Protein AF-A0A0S1SIJ6-F1 (afdb_monomer)

Foldseek 3Di:
DPDQDDDDPVLLVVLLLVLLVLLVVLLVVVVVVVCVVVPDDDPDDDDPPPSPDPPDDPVSVVVCCVRPVPSSLVSNLVSLVVVDVDPVSSCSSCVSVVRHDPPPD

Structure (mmCIF, N/CA/C/O backbone):
data_AF-A0A0S1SIJ6-F1
#
_entry.id   AF-A0A0S1SIJ6-F1
#
loop_
_atom_site.group_PDB
_atom_site.id
_atom_site.type_symbol
_atom_site.label_atom_id
_atom_site.label_alt_id
_atom_site.label_comp_id
_atom_site.label_asym_id
_atom_site.label_entity_id
_atom_site.label_seq_id
_atom_site.pdbx_PDB_ins_code
_atom_site.Cartn_x
_atom_site.Cartn_y
_atom_site.Cartn_z
_atom_site.occupancy
_atom_site.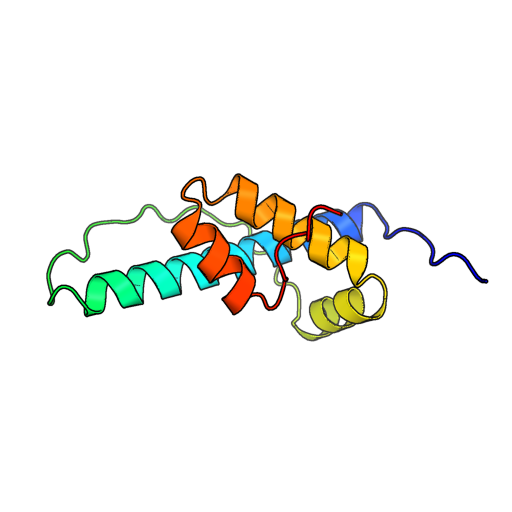B_iso_or_equiv
_atom_site.auth_seq_id
_atom_site.auth_comp_id
_atom_site.auth_asym_id
_atom_site.auth_atom_id
_atom_site.pdbx_PDB_model_num
ATOM 1 N N . MET A 1 1 ? 17.666 -15.087 -19.920 1.00 43.62 1 MET A N 1
ATOM 2 C CA . MET A 1 1 ? 16.636 -14.321 -19.187 1.00 43.62 1 MET A CA 1
ATOM 3 C C . MET A 1 1 ? 17.203 -12.920 -19.014 1.00 43.62 1 MET A C 1
ATOM 5 O O . MET A 1 1 ? 18.251 -12.841 -18.388 1.00 43.62 1 MET A O 1
ATOM 9 N N . PRO A 1 2 ? 16.662 -11.857 -19.634 1.00 47.97 2 PRO A N 1
ATOM 10 C CA . PRO A 1 2 ? 17.159 -10.511 -19.363 1.00 47.97 2 PRO A CA 1
ATOM 11 C C . PRO A 1 2 ? 16.825 -10.162 -17.907 1.00 47.97 2 PRO A C 1
ATOM 13 O O . PRO A 1 2 ? 15.658 -10.182 -17.518 1.00 47.97 2 PRO A O 1
ATOM 16 N N . GLU A 1 3 ? 17.849 -9.922 -17.091 1.00 55.91 3 GLU A N 1
ATOM 17 C CA . GLU A 1 3 ? 17.680 -9.409 -15.732 1.00 55.91 3 GLU A CA 1
ATOM 18 C C . GLU A 1 3 ? 17.031 -8.026 -15.829 1.00 55.91 3 GLU A C 1
ATOM 20 O O . GLU A 1 3 ? 17.563 -7.121 -16.474 1.00 55.91 3 GLU A O 1
ATOM 25 N N . ALA A 1 4 ? 15.842 -7.869 -15.243 1.00 61.50 4 ALA A N 1
ATOM 26 C CA . ALA A 1 4 ? 15.213 -6.563 -15.130 1.00 61.50 4 ALA A CA 1
ATOM 27 C C . ALA A 1 4 ? 16.160 -5.655 -14.335 1.00 61.50 4 ALA A C 1
ATOM 29 O O . ALA A 1 4 ? 16.476 -5.949 -13.181 1.00 61.50 4 ALA A O 1
ATOM 30 N N . LEU A 1 5 ? 16.639 -4.583 -14.972 1.00 68.75 5 LEU A N 1
ATOM 31 C CA . LEU A 1 5 ? 17.509 -3.595 -14.338 1.00 68.75 5 LEU A CA 1
ATOM 32 C C . LEU A 1 5 ? 16.869 -3.122 -13.023 1.00 68.75 5 LEU A C 1
ATOM 34 O O . LEU A 1 5 ? 15.665 -2.876 -12.998 1.00 68.75 5 LEU A O 1
ATOM 38 N N . PRO A 1 6 ? 17.621 -3.008 -11.917 1.00 73.31 6 PRO A N 1
ATOM 39 C CA . PRO A 1 6 ? 17.059 -2.496 -10.676 1.00 73.31 6 PRO A CA 1
ATOM 40 C C . PRO A 1 6 ? 16.586 -1.044 -10.870 1.00 73.31 6 PRO A C 1
ATOM 42 O O . PRO A 1 6 ? 17.205 -0.296 -11.631 1.00 73.31 6 PRO A O 1
ATOM 45 N N . PRO A 1 7 ? 15.510 -0.616 -10.187 1.00 79.56 7 PRO A N 1
ATOM 46 C CA . PRO A 1 7 ? 15.045 0.760 -10.291 1.00 79.56 7 PRO A CA 1
ATOM 47 C C . PRO A 1 7 ? 16.096 1.741 -9.768 1.00 79.56 7 PRO A C 1
ATOM 49 O O . PRO A 1 7 ? 16.785 1.460 -8.784 1.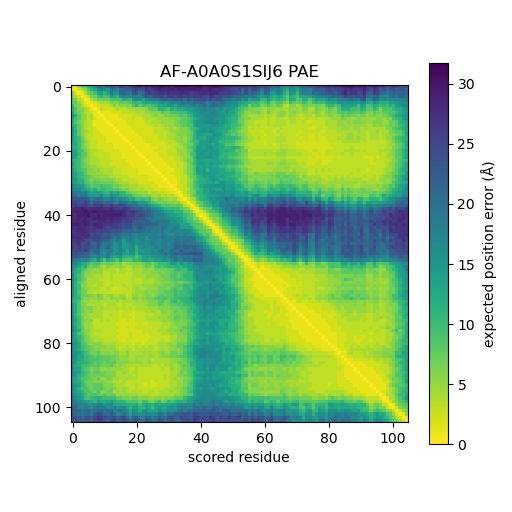00 79.56 7 PRO A O 1
ATOM 52 N N . SER A 1 8 ? 16.160 2.919 -10.388 1.00 85.12 8 SER A N 1
ATOM 53 C CA . SER A 1 8 ? 17.022 4.021 -9.954 1.00 85.12 8 SER A CA 1
ATOM 54 C C . SER A 1 8 ? 16.706 4.439 -8.512 1.00 85.12 8 SER A C 1
ATOM 56 O O . SER A 1 8 ? 15.562 4.327 -8.065 1.00 85.12 8 SER A O 1
ATOM 58 N N . ASP A 1 9 ? 17.670 5.009 -7.784 1.00 82.56 9 ASP A N 1
ATOM 59 C CA . ASP A 1 9 ? 17.429 5.492 -6.412 1.00 82.56 9 ASP A CA 1
ATOM 60 C C . ASP A 1 9 ? 16.315 6.550 -6.333 1.00 82.56 9 ASP A C 1
ATOM 62 O O . ASP A 1 9 ? 15.536 6.561 -5.376 1.00 82.56 9 ASP A O 1
ATOM 66 N N . SER A 1 10 ? 16.186 7.395 -7.361 1.00 82.88 10 SER A N 1
ATOM 67 C CA . SER A 1 10 ? 15.085 8.358 -7.488 1.00 82.88 10 SER A CA 1
ATOM 68 C C . SER A 1 10 ? 13.726 7.664 -7.617 1.00 82.88 10 SER A C 1
ATOM 70 O O . SER A 1 10 ? 12.801 8.001 -6.877 1.00 82.88 10 SER A O 1
ATOM 72 N N . ASP A 1 11 ? 13.616 6.651 -8.483 1.00 83.38 11 ASP A N 1
ATOM 73 C CA . ASP A 1 11 ? 12.394 5.852 -8.645 1.00 83.38 11 ASP A CA 1
ATOM 74 C C . ASP A 1 11 ? 12.063 5.092 -7.366 1.00 83.38 11 ASP A C 1
ATOM 76 O O . ASP A 1 11 ? 10.915 5.045 -6.941 1.00 83.38 11 ASP A O 1
ATOM 80 N N . ARG A 1 12 ? 13.071 4.530 -6.699 1.00 83.12 12 ARG A N 1
ATOM 81 C CA . ARG A 1 12 ? 12.907 3.817 -5.433 1.00 83.12 12 ARG A CA 1
ATOM 82 C C . ARG A 1 12 ? 12.412 4.743 -4.321 1.00 83.12 12 ARG A C 1
ATOM 84 O O . ARG A 1 12 ? 11.510 4.358 -3.575 1.00 83.12 12 ARG A O 1
ATOM 91 N N . ARG A 1 13 ? 12.951 5.964 -4.215 1.00 84.38 13 ARG A N 1
ATOM 92 C CA . ARG A 1 13 ? 12.441 6.994 -3.293 1.00 84.38 13 ARG A CA 1
ATOM 93 C C . ARG A 1 13 ? 11.002 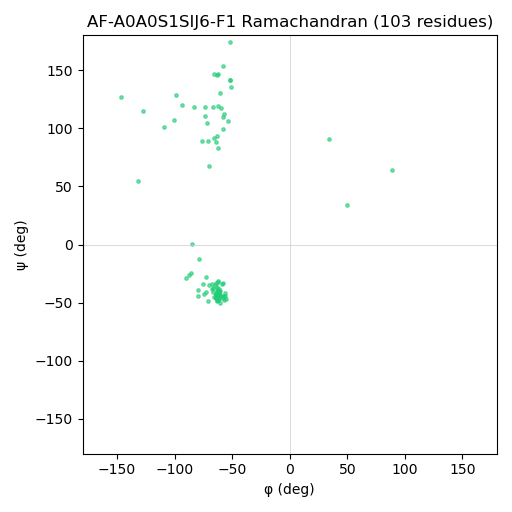7.373 -3.622 1.00 84.38 13 ARG A C 1
ATOM 95 O O . ARG A 1 13 ? 10.176 7.428 -2.715 1.00 84.38 13 ARG A O 1
ATOM 102 N N . ALA A 1 14 ? 10.686 7.579 -4.897 1.00 85.50 14 ALA A N 1
ATOM 103 C CA . ALA A 1 14 ? 9.338 7.919 -5.330 1.00 85.50 14 ALA A CA 1
ATOM 104 C C . ALA A 1 14 ? 8.347 6.772 -5.043 1.00 85.50 14 ALA A C 1
ATOM 106 O O . ALA A 1 14 ? 7.299 6.993 -4.438 1.00 85.50 14 ALA A O 1
ATOM 107 N N . MET A 1 15 ? 8.720 5.524 -5.337 1.00 85.44 15 MET A N 1
ATOM 108 C CA . MET A 1 15 ? 7.961 4.326 -4.967 1.00 85.44 15 MET A CA 1
ATOM 109 C C . MET A 1 15 ? 7.712 4.245 -3.459 1.00 85.44 15 MET A C 1
ATOM 111 O O . MET A 1 15 ? 6.605 3.905 -3.047 1.00 85.44 15 MET A O 1
ATOM 115 N N . MET A 1 16 ? 8.709 4.578 -2.634 1.00 85.62 16 MET A N 1
ATOM 116 C CA . MET A 1 16 ? 8.570 4.603 -1.177 1.00 85.62 16 MET A CA 1
ATOM 117 C C . MET A 1 16 ? 7.586 5.683 -0.717 1.00 85.62 16 MET A C 1
ATOM 119 O O . MET A 1 16 ? 6.695 5.386 0.078 1.00 85.62 16 MET A O 1
ATOM 123 N N . SER A 1 17 ? 7.675 6.901 -1.255 1.00 85.44 17 SER A N 1
ATOM 124 C CA . SER A 1 17 ? 6.712 7.974 -0.974 1.00 85.44 17 SER A CA 1
ATOM 125 C C . SER A 1 17 ? 5.288 7.594 -1.399 1.00 85.44 17 SER A C 1
ATOM 127 O O . SER A 1 17 ? 4.340 7.771 -0.629 1.00 85.44 17 SER A O 1
ATOM 129 N N . ALA A 1 18 ? 5.128 6.999 -2.586 1.00 85.56 18 ALA A N 1
ATOM 130 C CA . ALA A 1 18 ? 3.841 6.504 -3.070 1.00 85.56 18 ALA A CA 1
ATOM 131 C C . ALA A 1 18 ? 3.282 5.393 -2.166 1.00 85.56 18 ALA A C 1
ATOM 133 O O . ALA A 1 18 ? 2.102 5.416 -1.811 1.00 85.56 18 ALA A O 1
ATOM 134 N N . ALA A 1 19 ? 4.129 4.449 -1.747 1.00 85.81 19 ALA A N 1
ATOM 135 C CA . ALA A 1 19 ? 3.758 3.377 -0.832 1.00 85.81 19 ALA A CA 1
ATOM 136 C C . ALA A 1 19 ? 3.313 3.916 0.534 1.00 85.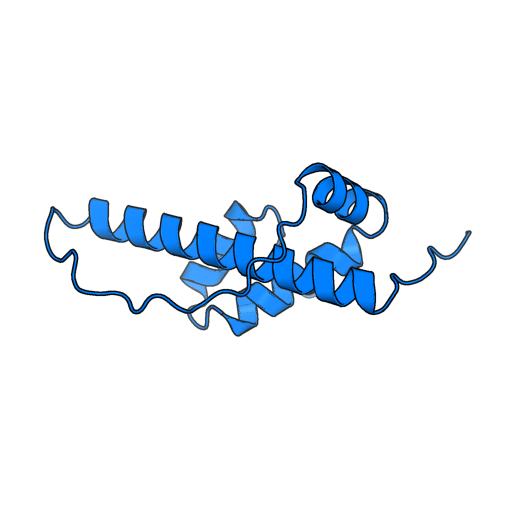81 19 ALA A C 1
ATOM 138 O O . ALA A 1 19 ? 2.289 3.477 1.053 1.00 85.81 19 ALA A O 1
ATOM 139 N N . ILE A 1 20 ? 4.021 4.906 1.094 1.00 86.44 20 ILE A N 1
ATOM 140 C CA . ILE A 1 20 ? 3.639 5.563 2.356 1.00 86.44 20 ILE A CA 1
ATOM 141 C C . ILE A 1 20 ? 2.245 6.171 2.233 1.00 86.44 20 ILE A C 1
ATOM 143 O O . ILE A 1 20 ? 1.411 5.962 3.112 1.00 86.44 20 ILE A O 1
ATOM 147 N N . ARG A 1 21 ? 1.964 6.877 1.131 1.00 82.94 21 ARG A N 1
ATOM 148 C CA . ARG A 1 21 ? 0.654 7.494 0.895 1.00 82.94 21 ARG A CA 1
ATOM 149 C C . ARG A 1 21 ? -0.455 6.447 0.807 1.00 82.94 21 ARG A C 1
ATOM 151 O O . ARG A 1 21 ? -1.476 6.609 1.469 1.00 82.94 21 ARG A O 1
ATOM 158 N N . GLN A 1 22 ? -0.247 5.366 0.050 1.00 82.75 22 GLN A N 1
ATOM 159 C CA . GLN A 1 22 ? -1.234 4.287 -0.066 1.00 82.75 22 GLN A CA 1
ATOM 160 C C . GLN A 1 22 ? -1.486 3.593 1.277 1.00 82.75 22 GLN A C 1
ATOM 162 O O . GLN A 1 22 ? -2.638 3.383 1.649 1.00 82.75 22 GLN A O 1
ATOM 167 N N . VAL A 1 23 ? -0.430 3.291 2.038 1.00 84.69 23 VAL A N 1
ATOM 168 C CA . VAL A 1 23 ? -0.554 2.677 3.366 1.00 84.69 23 VAL A CA 1
ATOM 169 C C . VAL A 1 23 ? -1.281 3.609 4.334 1.00 84.69 23 VAL A C 1
ATOM 171 O O . VAL A 1 23 ? -2.200 3.161 5.010 1.00 84.69 23 VAL A O 1
ATOM 174 N N . LYS A 1 24 ? -0.924 4.900 4.388 1.00 83.44 24 LYS A N 1
ATOM 175 C CA . LYS A 1 24 ? -1.603 5.877 5.254 1.00 83.44 24 LYS A CA 1
ATOM 176 C C . LYS A 1 24 ? -3.072 6.060 4.866 1.00 83.44 24 LYS A C 1
ATOM 178 O O . LYS A 1 24 ? -3.916 6.132 5.753 1.00 83.44 24 LYS A O 1
ATOM 183 N N . ALA A 1 25 ? -3.390 6.102 3.570 1.00 82.19 25 ALA A N 1
ATOM 184 C CA . ALA A 1 25 ? -4.770 6.175 3.091 1.00 82.19 25 ALA A CA 1
ATOM 185 C C . ALA A 1 25 ? -5.573 4.932 3.506 1.00 82.19 25 ALA A C 1
ATOM 187 O O . ALA A 1 25 ? -6.642 5.066 4.096 1.00 82.19 25 ALA A O 1
ATOM 188 N N . ALA A 1 26 ? -5.019 3.733 3.305 1.00 81.94 26 ALA A N 1
ATOM 189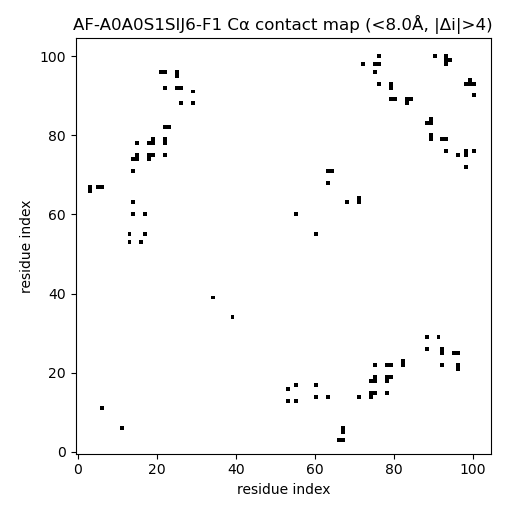 C CA . ALA A 1 26 ? -5.639 2.486 3.742 1.00 81.94 26 ALA A CA 1
ATOM 190 C C . ALA A 1 26 ? -5.778 2.410 5.276 1.00 81.94 26 ALA A C 1
ATOM 192 O O . ALA A 1 26 ? -6.797 1.955 5.785 1.00 81.94 26 ALA A O 1
ATOM 193 N N . GLN A 1 27 ? -4.797 2.903 6.038 1.00 81.44 27 GLN A N 1
ATOM 194 C CA . GLN A 1 27 ? -4.855 2.949 7.503 1.00 81.44 27 GLN A CA 1
ATOM 195 C C . GLN A 1 27 ? -5.923 3.931 7.991 1.00 81.44 27 GLN A C 1
ATOM 197 O O . GLN A 1 27 ? -6.614 3.656 8.971 1.00 81.44 27 GLN A O 1
ATOM 202 N N . ARG A 1 28 ? -6.073 5.071 7.307 1.00 82.19 28 ARG A N 1
ATOM 203 C CA . ARG A 1 28 ? -7.135 6.038 7.580 1.00 82.19 28 ARG A CA 1
ATOM 204 C C . ARG A 1 28 ? -8.502 5.416 7.324 1.00 82.19 28 ARG A C 1
ATOM 206 O O . ARG A 1 28 ? -9.312 5.446 8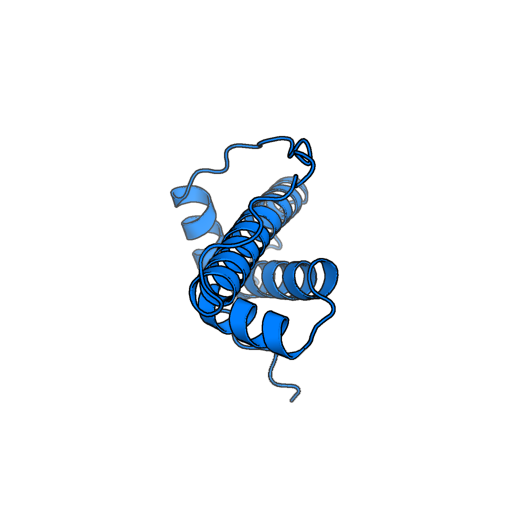.240 1.00 82.19 28 ARG A O 1
ATOM 213 N N . GLN A 1 29 ? -8.690 4.766 6.177 1.00 80.50 29 GLN A N 1
ATOM 214 C CA . GLN A 1 29 ? -9.925 4.055 5.848 1.00 80.50 29 GLN A CA 1
ATOM 215 C C . GLN A 1 29 ? -10.257 2.989 6.904 1.00 80.50 29 GLN A C 1
ATOM 217 O O . GLN A 1 29 ? -11.351 2.992 7.453 1.00 80.50 29 GLN A O 1
ATOM 222 N N . LEU A 1 30 ? -9.285 2.158 7.302 1.00 80.75 30 LEU A N 1
ATOM 223 C CA . LEU A 1 30 ? -9.484 1.156 8.359 1.00 80.75 30 LEU A CA 1
ATOM 224 C C . LEU A 1 30 ? -9.820 1.764 9.723 1.00 80.75 30 LEU A C 1
ATOM 226 O O . LEU A 1 30 ? -10.503 1.128 10.529 1.00 80.75 30 LEU A O 1
ATOM 230 N N . LYS A 1 31 ? -9.288 2.951 10.028 1.00 78.56 31 LYS A N 1
ATOM 231 C CA . LYS A 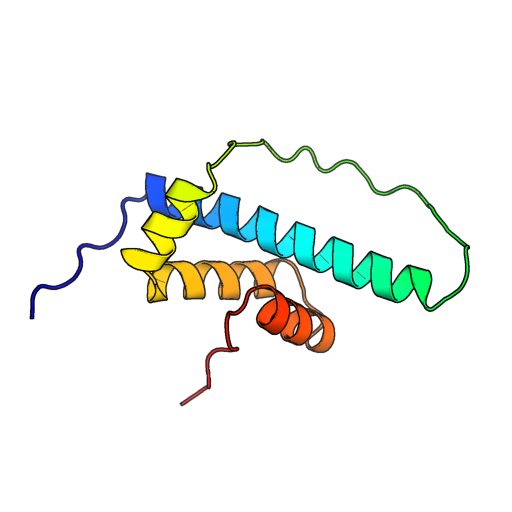1 31 ? -9.610 3.658 11.266 1.00 78.56 31 LYS A CA 1
ATOM 232 C C . LYS A 1 31 ? -11.004 4.274 11.190 1.00 78.56 31 L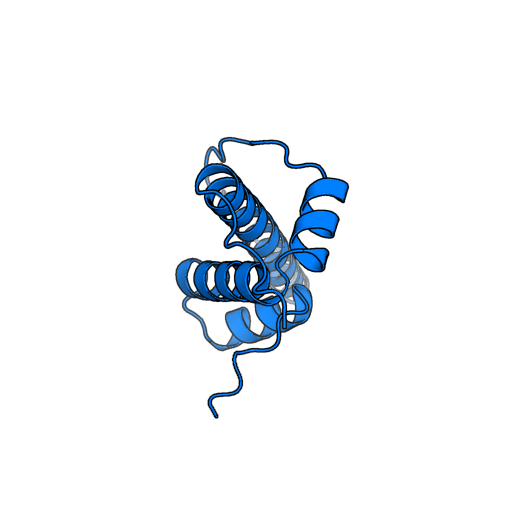YS A C 1
ATOM 234 O O . LYS A 1 31 ? -11.741 4.160 12.156 1.00 78.56 31 LYS A O 1
ATOM 239 N N . GLU A 1 32 ? -11.364 4.873 10.061 1.00 76.38 32 GLU A N 1
ATOM 240 C CA . GLU A 1 32 ? -12.695 5.429 9.802 1.00 76.38 32 GLU A CA 1
ATOM 241 C C . GLU A 1 32 ? -13.767 4.330 9.847 1.00 76.38 32 GLU A C 1
ATOM 243 O O . GLU A 1 32 ? -14.775 4.514 10.516 1.00 76.38 32 GLU A O 1
ATOM 248 N N . GLU A 1 33 ? -13.519 3.149 9.272 1.00 72.25 33 GLU A N 1
ATOM 249 C CA . GLU A 1 33 ? -14.418 1.987 9.372 1.00 72.25 33 GLU A CA 1
ATOM 250 C C . GLU A 1 33 ? -14.581 1.500 10.824 1.00 72.25 33 GLU A C 1
ATOM 252 O O . GLU A 1 33 ? -15.692 1.219 11.271 1.00 72.25 33 GLU A O 1
ATOM 257 N N . GLN A 1 34 ? -13.491 1.432 11.599 1.00 68.88 34 GLN A N 1
ATOM 258 C CA . GLN A 1 34 ? -13.563 1.081 13.027 1.00 68.88 34 GLN A CA 1
ATOM 259 C C . GLN A 1 34 ? -14.292 2.150 13.853 1.00 68.88 34 GLN A C 1
ATOM 261 O O . GLN A 1 34 ? -15.044 1.813 14.765 1.00 68.88 34 GLN A O 1
ATOM 266 N N . SER A 1 35 ? -14.092 3.425 13.520 1.00 65.50 35 SER A N 1
ATOM 267 C CA . SER A 1 35 ? -14.745 4.572 14.154 1.00 65.50 35 SER A CA 1
ATOM 268 C C . SER A 1 35 ? -16.176 4.819 13.675 1.00 65.50 35 SER A C 1
ATOM 270 O O . SER A 1 35 ? -16.858 5.614 14.299 1.00 65.50 35 SER A O 1
ATOM 272 N N . GLN A 1 36 ? -16.643 4.188 12.595 1.00 59.22 36 GLN A N 1
ATOM 273 C CA . GLN A 1 36 ? -18.059 4.192 12.201 1.00 59.22 36 GLN A CA 1
ATOM 274 C C . GLN A 1 36 ? -18.829 3.021 12.823 1.00 59.22 36 GLN A C 1
ATOM 276 O O . GLN A 1 36 ? -20.026 3.141 13.072 1.00 59.22 36 GLN A O 1
ATOM 281 N N . ALA A 1 37 ? -18.157 1.897 13.098 1.00 55.78 37 ALA A N 1
ATOM 282 C CA . ALA A 1 37 ? -18.759 0.749 13.779 1.00 55.78 37 ALA A CA 1
ATOM 283 C C . ALA A 1 37 ? -19.008 1.002 15.282 1.00 55.78 37 ALA A C 1
ATOM 285 O O . ALA A 1 37 ? -19.940 0.442 15.858 1.00 55.78 37 ALA A O 1
ATOM 286 N N . ALA A 1 38 ? -18.208 1.863 15.914 1.00 49.03 38 ALA A N 1
ATOM 287 C CA . ALA A 1 38 ? -18.536 2.490 17.191 1.00 49.03 38 ALA A CA 1
ATOM 288 C C . ALA A 1 38 ? -19.184 3.845 16.875 1.00 49.03 38 ALA A C 1
ATOM 290 O O . ALA A 1 38 ? -18.563 4.633 16.187 1.00 49.03 38 ALA A O 1
ATOM 291 N N . GLY A 1 39 ? -20.429 4.102 17.287 1.00 45.34 39 GLY A N 1
ATOM 292 C CA . GLY A 1 39 ? -21.199 5.293 16.883 1.00 45.34 39 GLY A CA 1
ATOM 293 C C . GLY A 1 39 ? -20.502 6.662 17.068 1.00 45.34 39 GLY A C 1
ATOM 294 O O . GLY A 1 39 ? -19.421 6.744 17.646 1.00 45.34 39 GLY A O 1
ATOM 295 N N . PRO A 1 40 ? -21.130 7.760 16.599 1.00 47.53 40 PRO A N 1
ATOM 296 C CA . PRO A 1 40 ? -20.495 9.052 16.333 1.00 47.53 40 PRO A CA 1
ATOM 297 C C . PRO A 1 40 ? -19.952 9.700 17.610 1.00 47.53 40 PRO A C 1
ATOM 299 O O . PRO A 1 40 ? -20.623 10.485 18.274 1.00 47.53 40 PRO A O 1
ATOM 302 N N . ALA A 1 41 ? -18.719 9.374 17.967 1.00 49.31 41 ALA A N 1
ATOM 303 C CA . ALA A 1 41 ? -18.010 10.015 19.048 1.00 49.31 41 ALA A CA 1
ATOM 304 C C . ALA A 1 41 ? -16.526 10.058 18.699 1.00 49.31 41 ALA A C 1
ATOM 306 O O . ALA A 1 41 ? -15.890 9.033 18.471 1.00 49.31 41 ALA A O 1
ATOM 307 N N . GLN A 1 42 ? -15.980 11.269 18.769 1.00 47.34 42 GLN A N 1
ATOM 308 C CA . GLN A 1 42 ? -14.552 11.584 18.766 1.00 47.34 42 GLN A CA 1
ATOM 309 C C . GLN A 1 42 ? -13.905 11.795 17.395 1.00 47.34 42 GLN A C 1
ATOM 311 O O . GLN A 1 42 ? -12.910 11.175 17.021 1.00 47.34 42 GLN A O 1
ATOM 316 N N . GLU A 1 43 ? -14.376 12.845 16.730 1.00 43.94 43 GLU A N 1
ATOM 317 C CA . GLU A 1 43 ? -13.545 13.672 15.857 1.00 43.94 43 GLU A CA 1
ATOM 318 C C . GLU A 1 43 ? -12.557 14.483 16.726 1.00 43.94 43 GLU A C 1
ATOM 320 O O . GLU A 1 43 ? -12.683 15.687 16.916 1.00 43.94 43 GLU A O 1
ATOM 325 N N . SER A 1 44 ? -11.605 13.798 17.370 1.00 44.34 44 SER A N 1
ATOM 326 C CA . SER A 1 44 ? -10.553 14.443 18.157 1.00 44.34 44 SER A CA 1
ATOM 327 C C . SER A 1 44 ? -9.268 14.481 17.337 1.00 44.34 44 SER A C 1
ATOM 329 O O . SER A 1 44 ? -8.640 13.449 17.084 1.00 44.34 44 SER A O 1
ATOM 331 N N . LEU A 1 45 ? -8.943 15.694 16.880 1.00 52.12 45 LEU A N 1
ATOM 332 C CA . LEU A 1 45 ? -7.597 16.238 16.679 1.00 52.12 45 LEU A CA 1
ATOM 333 C C . LEU A 1 45 ? -6.546 15.208 16.245 1.00 52.12 45 LEU A C 1
ATOM 335 O O . LEU A 1 45 ? -5.835 14.633 17.071 1.00 52.12 45 LEU A O 1
ATOM 339 N N . ARG A 1 46 ? -6.375 15.025 14.932 1.00 53.47 46 ARG A N 1
ATOM 340 C CA . ARG A 1 46 ? -5.134 14.440 14.416 1.00 53.47 46 ARG A CA 1
ATOM 341 C C . ARG A 1 46 ? -4.202 15.539 13.912 1.00 53.47 46 ARG A C 1
ATOM 343 O O . ARG A 1 46 ? -4.646 16.373 13.123 1.00 53.47 46 ARG A O 1
ATOM 350 N N . PRO A 1 47 ? -2.929 15.548 14.351 1.00 44.44 47 PRO A N 1
ATOM 351 C CA . PRO A 1 47 ? -1.942 16.483 13.842 1.00 44.44 47 PRO A CA 1
ATOM 352 C C . PRO A 1 47 ? -1.794 16.259 12.338 1.00 44.44 47 PRO A C 1
ATOM 354 O O . PRO A 1 47 ? -1.654 15.124 11.876 1.00 44.44 47 PRO A O 1
ATOM 357 N N . GLN A 1 48 ? -1.862 17.352 11.580 1.00 42.34 48 GLN A N 1
ATOM 358 C CA . GLN A 1 48 ? -1.510 17.359 10.170 1.00 42.34 48 GLN A CA 1
ATOM 359 C C . GLN A 1 48 ? -0.010 17.077 10.085 1.00 42.34 48 GLN A C 1
ATOM 361 O O . GLN A 1 48 ? 0.810 17.982 10.203 1.00 42.34 48 GLN A O 1
ATOM 366 N N . GLU A 1 49 ? 0.364 15.802 9.953 1.00 47.75 49 GLU A N 1
ATOM 367 C CA . GLU A 1 49 ? 1.695 15.459 9.471 1.00 47.75 49 GLU A CA 1
ATOM 368 C C . GLU A 1 49 ? 1.837 16.124 8.103 1.00 47.75 49 GLU A C 1
ATOM 370 O O . GLU A 1 49 ? 1.132 15.769 7.157 1.00 47.75 49 GLU A O 1
ATOM 375 N N . THR A 1 50 ? 2.715 17.120 8.025 1.00 41.78 50 THR A N 1
ATOM 376 C CA . THR A 1 50 ? 3.114 17.802 6.798 1.00 41.78 50 THR A CA 1
ATOM 377 C C . THR A 1 50 ? 3.773 16.777 5.878 1.00 41.78 50 THR A C 1
ATOM 379 O O . THR A 1 50 ? 4.988 16.591 5.877 1.00 41.78 50 THR A O 1
ATOM 382 N N . VAL A 1 51 ? 2.961 16.032 5.132 1.00 49.41 51 VAL A N 1
ATOM 383 C CA . VAL A 1 51 ? 3.443 15.135 4.089 1.00 49.41 51 VAL A CA 1
ATOM 384 C C . VAL A 1 51 ? 3.880 16.038 2.946 1.00 49.41 51 VAL A C 1
ATOM 386 O O . VAL A 1 51 ? 3.053 16.690 2.319 1.00 49.41 51 VAL A O 1
ATOM 389 N N . VAL A 1 52 ? 5.189 16.110 2.706 1.00 46.22 52 VAL A N 1
ATOM 390 C CA . VAL A 1 52 ? 5.754 16.709 1.494 1.00 46.22 52 VAL A CA 1
ATOM 391 C C . VAL A 1 52 ? 5.170 15.938 0.311 1.00 46.22 52 VAL A C 1
ATOM 393 O O . VAL A 1 52 ? 5.565 14.806 0.028 1.00 46.22 52 VAL A O 1
ATOM 396 N N . THR A 1 53 ? 4.149 16.516 -0.316 1.00 47.91 53 THR A N 1
ATOM 397 C CA . THR A 1 53 ? 3.390 15.893 -1.397 1.00 47.91 53 THR A CA 1
ATOM 398 C C . THR A 1 53 ? 4.222 15.949 -2.669 1.00 47.91 53 THR A C 1
ATOM 400 O O . THR A 1 53 ? 4.140 16.896 -3.442 1.00 47.91 53 THR A O 1
ATOM 403 N N . THR A 1 54 ? 5.053 14.936 -2.904 1.00 55.38 54 THR A N 1
ATOM 404 C CA . THR A 1 54 ? 5.430 14.619 -4.281 1.00 55.38 54 THR A CA 1
ATOM 405 C C . THR A 1 54 ? 4.187 13.999 -4.913 1.00 55.38 54 THR A C 1
ATOM 407 O O . THR A 1 54 ? 3.802 12.882 -4.555 1.00 55.38 54 THR A O 1
ATOM 410 N N . ASP A 1 55 ? 3.488 14.760 -5.756 1.00 63.59 55 ASP A N 1
ATOM 411 C CA . ASP A 1 55 ? 2.293 14.284 -6.448 1.00 63.59 55 ASP A CA 1
ATOM 412 C C . ASP A 1 55 ? 2.726 13.270 -7.510 1.00 63.59 55 ASP A C 1
ATOM 414 O O . ASP A 1 55 ? 3.126 13.616 -8.618 1.00 63.59 55 ASP A O 1
ATOM 418 N N . ILE A 1 56 ? 2.792 12.001 -7.106 1.00 75.50 56 ILE A N 1
ATOM 419 C CA . ILE A 1 56 ? 3.159 10.914 -8.005 1.00 75.50 56 ILE A CA 1
ATOM 420 C C . ILE A 1 56 ? 1.893 10.498 -8.757 1.00 75.50 56 ILE A C 1
ATOM 422 O O . ILE A 1 56 ? 0.944 10.032 -8.113 1.00 75.50 56 ILE A O 1
ATOM 426 N N . PRO A 1 57 ? 1.867 10.628 -10.094 1.00 80.12 57 PRO A N 1
ATOM 427 C CA . PRO A 1 57 ? 0.691 10.305 -10.882 1.00 80.12 57 PRO A CA 1
ATOM 428 C C . PRO A 1 57 ? 0.377 8.806 -10.818 1.00 80.12 57 PRO A C 1
ATOM 430 O O . PRO A 1 57 ? 1.267 7.953 -10.749 1.00 80.12 57 PRO A O 1
ATOM 433 N N . ALA A 1 58 ? -0.915 8.472 -10.870 1.00 77.31 58 ALA A N 1
ATOM 434 C CA . ALA A 1 58 ? -1.388 7.088 -10.804 1.00 77.31 58 ALA A CA 1
ATOM 435 C C . ALA A 1 58 ? -0.804 6.211 -11.928 1.00 77.31 58 ALA A C 1
ATOM 437 O O . ALA A 1 58 ? -0.507 5.038 -11.705 1.00 77.31 58 ALA A O 1
ATOM 438 N N . GLU A 1 59 ? -0.575 6.793 -13.107 1.00 83.44 59 GLU A N 1
ATOM 439 C CA . GLU A 1 59 ? 0.060 6.131 -14.251 1.00 83.44 59 GLU A CA 1
ATOM 440 C C . GLU A 1 59 ? 1.492 5.690 -13.940 1.00 83.44 59 GLU A C 1
ATOM 442 O O . GLU A 1 59 ? 1.884 4.575 -14.273 1.00 83.44 59 GLU A O 1
ATOM 447 N N . GLN A 1 60 ? 2.256 6.511 -13.217 1.00 83.50 60 GLN A N 1
ATOM 448 C CA . GLN A 1 60 ? 3.628 6.177 -12.842 1.00 83.50 60 GLN A CA 1
ATOM 449 C C . GLN A 1 60 ? 3.670 5.057 -11.795 1.00 83.50 60 GLN A C 1
ATOM 451 O O . GLN A 1 60 ? 4.517 4.165 -11.858 1.00 83.50 60 GLN A O 1
ATOM 456 N N . ILE A 1 61 ? 2.692 5.022 -10.887 1.00 81.94 61 ILE A N 1
ATOM 457 C CA . ILE A 1 61 ? 2.510 3.896 -9.965 1.00 81.94 61 ILE A CA 1
ATOM 458 C C . ILE A 1 61 ? 2.177 2.610 -10.733 1.00 81.94 61 ILE A C 1
ATOM 460 O O . ILE A 1 61 ? 2.732 1.550 -10.429 1.00 81.94 61 ILE A O 1
ATOM 464 N N . ALA A 1 62 ? 1.286 2.683 -11.725 1.00 83.19 62 ALA A N 1
ATOM 465 C CA . ALA A 1 62 ? 0.951 1.543 -12.576 1.00 83.19 62 ALA A CA 1
ATOM 466 C C . ALA A 1 62 ? 2.174 1.058 -13.372 1.00 83.19 62 ALA A C 1
ATOM 468 O O . ALA A 1 62 ? 2.422 -0.147 -13.446 1.00 83.19 62 ALA A O 1
ATOM 469 N N . GLN A 1 63 ? 2.992 1.986 -13.874 1.00 84.56 63 GLN A N 1
ATOM 470 C CA . GLN A 1 63 ? 4.241 1.677 -14.560 1.00 84.56 63 GLN A CA 1
ATOM 471 C C . GLN A 1 63 ? 5.225 0.944 -13.642 1.00 84.56 63 GLN A C 1
ATOM 473 O O . GLN A 1 63 ? 5.747 -0.097 -14.035 1.00 84.56 63 GLN A O 1
ATOM 478 N N . TRP A 1 64 ? 5.441 1.403 -12.404 1.00 85.19 64 TRP A N 1
ATOM 479 C CA . TRP A 1 64 ? 6.309 0.694 -11.454 1.00 85.19 64 TRP A CA 1
ATOM 480 C C . TRP A 1 64 ? 5.764 -0.679 -11.062 1.00 85.19 64 TRP A C 1
ATOM 482 O O . TRP A 1 64 ? 6.543 -1.614 -10.899 1.00 85.19 64 TRP A O 1
ATOM 492 N N . ARG A 1 65 ? 4.439 -0.838 -10.953 1.00 81.19 65 ARG A N 1
ATOM 493 C CA . ARG A 1 65 ? 3.812 -2.151 -10.729 1.00 81.19 65 ARG A CA 1
ATOM 494 C C . ARG A 1 65 ? 4.044 -3.112 -11.897 1.00 81.19 65 ARG A C 1
ATOM 496 O O . ARG A 1 65 ? 4.157 -4.307 -11.652 1.00 81.19 65 ARG A O 1
ATOM 503 N N . GLY A 1 66 ? 4.121 -2.608 -13.129 1.00 81.62 66 GLY A N 1
ATOM 504 C CA . GLY A 1 66 ? 4.417 -3.411 -14.318 1.00 81.62 66 GLY A CA 1
ATOM 505 C C . GLY A 1 66 ? 5.908 -3.712 -14.496 1.00 81.62 66 GLY A C 1
ATOM 506 O O . GLY A 1 66 ? 6.273 -4.850 -14.772 1.00 81.62 66 GLY A O 1
ATOM 507 N N . GLN A 1 67 ? 6.770 -2.709 -14.313 1.00 83.69 67 GLN A N 1
ATOM 508 C CA . GLN A 1 67 ? 8.218 -2.827 -14.525 1.00 83.69 67 GLN A CA 1
ATOM 509 C C . GLN A 1 67 ? 8.939 -3.495 -13.349 1.00 83.69 67 GLN A C 1
ATOM 511 O O . GLN A 1 67 ? 9.840 -4.303 -13.554 1.00 83.69 67 GLN A O 1
ATOM 516 N N . TYR A 1 68 ? 8.529 -3.186 -12.116 1.00 84.94 68 TYR A N 1
ATOM 517 C CA . TYR A 1 68 ? 9.175 -3.642 -10.882 1.00 84.94 68 TYR A CA 1
ATOM 518 C C . TYR A 1 68 ? 8.161 -4.218 -9.875 1.00 84.94 68 TYR A C 1
ATOM 520 O O . TYR A 1 68 ? 8.123 -3.771 -8.722 1.00 84.94 68 TYR A O 1
ATOM 528 N N . PRO A 1 69 ? 7.340 -5.218 -10.258 1.00 81.81 69 PRO A N 1
ATOM 529 C CA . PRO A 1 69 ? 6.255 -5.729 -9.417 1.00 81.81 69 PRO A CA 1
ATOM 530 C C . PRO A 1 69 ? 6.745 -6.181 -8.037 1.00 81.81 69 PRO A C 1
ATOM 532 O O . PRO A 1 69 ? 6.175 -5.801 -7.015 1.00 81.81 69 PRO A O 1
ATOM 535 N N . GLU A 1 70 ? 7.833 -6.949 -7.985 1.00 83.50 70 GLU A N 1
ATOM 536 C CA . GLU A 1 70 ? 8.350 -7.500 -6.730 1.00 83.50 70 GLU A CA 1
ATOM 537 C C . GLU A 1 70 ? 9.010 -6.437 -5.848 1.00 83.50 70 GLU A C 1
ATOM 539 O O . GLU A 1 70 ? 8.762 -6.393 -4.640 1.00 83.50 70 GLU A O 1
ATOM 544 N N . THR A 1 71 ? 9.781 -5.522 -6.439 1.00 85.19 71 THR A N 1
ATOM 545 C CA . THR A 1 71 ? 10.399 -4.409 -5.706 1.00 85.19 71 THR A CA 1
ATOM 546 C C . THR A 1 71 ? 9.335 -3.487 -5.123 1.00 85.19 71 THR A C 1
ATOM 548 O O . THR A 1 71 ? 9.391 -3.155 -3.939 1.00 85.19 71 THR A O 1
ATOM 551 N N . TYR A 1 72 ? 8.319 -3.132 -5.912 1.00 83.75 72 TYR A N 1
ATOM 552 C CA . TYR A 1 72 ? 7.228 -2.279 -5.456 1.00 83.75 72 TYR A CA 1
ATOM 553 C C . TYR A 1 72 ? 6.413 -2.946 -4.338 1.00 83.75 72 TYR A C 1
ATOM 555 O O . TYR A 1 72 ? 6.149 -2.323 -3.306 1.00 83.75 72 TYR A O 1
ATOM 563 N N . LYS A 1 73 ? 6.094 -4.244 -4.466 1.00 84.50 73 LYS A N 1
ATOM 564 C CA . LYS A 1 73 ? 5.443 -5.018 -3.393 1.00 84.50 73 LYS A CA 1
ATOM 565 C C . LYS A 1 73 ? 6.297 -5.094 -2.126 1.00 84.50 73 LYS A C 1
ATOM 567 O O . LYS A 1 73 ? 5.742 -5.036 -1.029 1.00 84.50 73 LYS A O 1
ATOM 572 N N . ARG A 1 74 ? 7.622 -5.260 -2.238 1.00 85.38 74 ARG A N 1
ATOM 573 C CA . ARG A 1 74 ? 8.534 -5.263 -1.077 1.00 85.38 74 ARG A CA 1
ATOM 574 C C . ARG A 1 74 ? 8.537 -3.913 -0.371 1.00 85.38 74 ARG A C 1
ATOM 576 O O . ARG A 1 74 ? 8.443 -3.882 0.853 1.00 85.38 74 ARG A O 1
ATOM 583 N N . ILE A 1 75 ? 8.578 -2.816 -1.127 1.00 87.38 75 ILE A N 1
ATOM 584 C CA . ILE A 1 75 ? 8.488 -1.459 -0.578 1.00 87.38 75 ILE A CA 1
ATOM 585 C C . ILE A 1 75 ? 7.155 -1.286 0.156 1.00 87.38 75 ILE A C 1
ATOM 587 O O . ILE A 1 75 ? 7.166 -0.935 1.330 1.00 87.38 75 ILE A O 1
ATOM 591 N N . LEU A 1 76 ? 6.021 -1.639 -0.462 1.00 85.19 76 LEU A N 1
ATOM 592 C CA . LEU A 1 76 ? 4.708 -1.592 0.196 1.00 85.19 76 LEU A CA 1
ATOM 593 C C . LEU A 1 76 ? 4.667 -2.411 1.494 1.00 85.19 76 LEU A C 1
ATOM 595 O O . LEU A 1 76 ? 4.174 -1.924 2.511 1.00 85.19 76 LEU A O 1
ATOM 599 N N . ARG A 1 77 ? 5.217 -3.632 1.487 1.00 85.00 77 ARG A N 1
ATOM 600 C CA . ARG A 1 77 ? 5.284 -4.498 2.674 1.00 85.00 77 ARG A CA 1
ATOM 601 C C . ARG A 1 77 ? 6.128 -3.888 3.790 1.00 85.00 77 ARG A C 1
ATOM 603 O O . ARG A 1 77 ? 5.680 -3.866 4.940 1.00 85.00 77 ARG A O 1
ATOM 610 N N . ALA A 1 78 ? 7.316 -3.390 3.455 1.00 86.44 78 ALA A N 1
ATOM 611 C CA . ALA A 1 78 ? 8.226 -2.746 4.396 1.00 86.44 78 ALA A CA 1
ATOM 612 C C . ALA A 1 78 ? 7.604 -1.473 4.983 1.00 86.44 78 ALA A C 1
ATOM 614 O O . ALA A 1 78 ? 7.624 -1.280 6.196 1.00 86.44 78 ALA A O 1
ATOM 615 N N . THR A 1 79 ? 6.977 -0.651 4.143 1.00 87.50 79 THR A N 1
ATOM 616 C CA . THR A 1 79 ? 6.283 0.566 4.561 1.00 87.50 79 THR A CA 1
ATOM 617 C C . THR A 1 79 ? 5.095 0.260 5.469 1.00 87.50 79 THR A C 1
ATOM 619 O O . THR A 1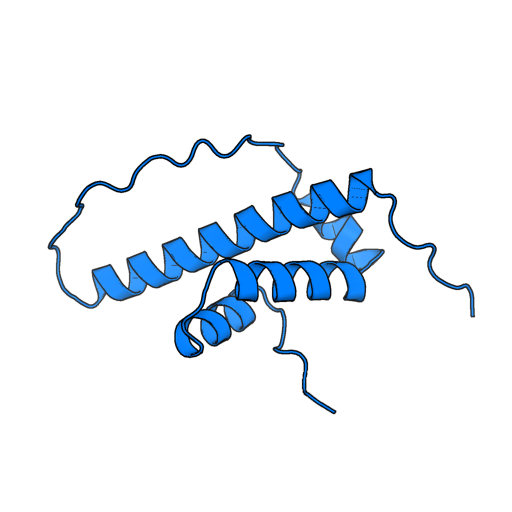 79 ? 4.978 0.865 6.530 1.00 87.50 79 THR A O 1
ATOM 622 N N . ALA A 1 80 ? 4.249 -0.712 5.119 1.00 85.31 80 ALA A N 1
ATOM 623 C CA . ALA A 1 80 ? 3.143 -1.142 5.973 1.00 85.31 80 ALA A CA 1
ATOM 624 C C . ALA A 1 80 ? 3.629 -1.680 7.324 1.00 85.31 80 ALA A C 1
ATOM 626 O O . ALA A 1 80 ? 3.042 -1.362 8.352 1.00 85.31 80 ALA A O 1
ATOM 627 N N . ARG A 1 81 ? 4.728 -2.444 7.343 1.00 85.44 81 ARG A N 1
ATOM 628 C CA . ARG A 1 81 ? 5.346 -2.933 8.584 1.00 85.44 81 ARG A CA 1
ATOM 629 C C . ARG A 1 81 ? 5.956 -1.807 9.425 1.00 85.44 81 ARG A C 1
ATOM 631 O O . ARG A 1 81 ? 5.944 -1.912 10.644 1.00 85.44 81 ARG A O 1
ATOM 638 N N . GLY A 1 82 ? 6.504 -0.771 8.791 1.00 83.62 82 GLY A N 1
ATOM 639 C CA . GLY A 1 82 ? 7.081 0.385 9.480 1.00 83.62 82 GLY A CA 1
ATOM 640 C C . GLY A 1 82 ? 6.032 1.346 10.043 1.00 83.62 82 GLY A C 1
ATOM 641 O O . GLY A 1 82 ? 6.248 1.925 11.101 1.00 83.62 82 GLY A O 1
ATOM 642 N N . LEU A 1 83 ? 4.896 1.501 9.356 1.00 81.75 83 LEU A N 1
ATOM 643 C CA . LEU A 1 83 ? 3.811 2.400 9.763 1.00 81.75 83 LEU A CA 1
ATOM 644 C C . LEU A 1 83 ? 2.803 1.751 10.719 1.00 81.75 83 LEU A C 1
ATOM 646 O O . LEU A 1 83 ? 2.165 2.461 11.493 1.00 81.75 83 LEU A O 1
ATOM 650 N N . GLU A 1 84 ? 2.644 0.427 10.672 1.00 82.38 84 GLU A N 1
ATOM 651 C CA . GLU A 1 84 ? 1.666 -0.296 11.481 1.00 82.38 84 GLU A CA 1
ATOM 652 C C . GLU A 1 84 ? 2.317 -1.449 12.253 1.00 82.38 84 GLU A C 1
ATOM 654 O O . GLU A 1 84 ? 2.788 -2.439 11.680 1.00 82.38 84 GLU A O 1
ATOM 659 N N . GLN A 1 85 ? 2.306 -1.325 13.582 1.00 81.38 85 GLN A N 1
ATOM 660 C CA . GLN A 1 85 ? 2.840 -2.339 14.491 1.00 81.38 85 GLN A CA 1
ATOM 661 C C . GLN A 1 85 ? 1.800 -3.417 14.817 1.00 81.38 85 GLN A C 1
ATOM 663 O O . GLN A 1 85 ? 2.177 -4.547 15.131 1.00 81.38 85 GLN A O 1
ATOM 668 N N . ASN A 1 86 ? 0.500 -3.110 14.708 1.00 83.88 86 ASN A N 1
ATOM 669 C CA . ASN A 1 86 ? -0.551 -4.076 14.996 1.00 83.88 86 ASN A CA 1
ATOM 670 C C . ASN A 1 86 ? -0.653 -5.125 13.866 1.00 83.88 86 ASN A C 1
ATOM 672 O O . ASN A 1 86 ? -0.983 -4.777 12.726 1.00 83.88 86 ASN A O 1
ATOM 676 N N . PRO A 1 87 ? -0.433 -6.425 14.151 1.00 81.75 87 PRO A N 1
ATOM 677 C CA . PRO A 1 87 ? -0.463 -7.470 13.131 1.00 81.75 87 PRO A CA 1
ATOM 678 C C . PRO A 1 87 ? -1.833 -7.622 12.451 1.00 81.75 87 PRO A C 1
ATOM 680 O O . PRO A 1 87 ? -1.874 -7.939 11.262 1.00 81.75 87 PRO A O 1
ATOM 683 N N . GLN A 1 88 ? -2.942 -7.358 13.153 1.00 83.75 88 GLN A N 1
ATOM 684 C CA . GLN A 1 88 ? -4.293 -7.450 12.586 1.00 83.75 88 GLN A CA 1
ATOM 685 C C . GLN A 1 88 ? -4.559 -6.323 11.584 1.00 83.75 88 GLN A C 1
ATOM 687 O O . GLN A 1 88 ? -4.987 -6.578 10.456 1.00 83.75 88 GLN A O 1
ATOM 692 N N . THR A 1 89 ? -4.252 -5.079 11.963 1.00 82.88 89 THR A N 1
ATOM 693 C CA . THR A 1 89 ? -4.373 -3.923 11.064 1.00 82.88 89 THR A CA 1
ATOM 694 C C . THR A 1 89 ? -3.449 -4.088 9.864 1.00 82.88 89 THR A C 1
ATOM 696 O O . THR A 1 89 ? -3.866 -3.876 8.730 1.00 82.88 89 THR A O 1
ATOM 699 N N . ARG A 1 90 ? -2.225 -4.577 10.082 1.00 84.31 90 ARG A N 1
ATOM 700 C CA . ARG A 1 90 ? -1.259 -4.850 9.015 1.00 84.31 90 ARG A CA 1
ATOM 701 C C . ARG A 1 90 ? -1.757 -5.894 8.011 1.00 84.31 90 ARG A C 1
ATOM 703 O O . ARG A 1 90 ? -1.628 -5.676 6.811 1.00 84.31 90 ARG A O 1
ATOM 710 N N . GLN A 1 91 ? -2.377 -6.989 8.464 1.00 82.62 91 GLN A N 1
ATOM 711 C CA . GLN A 1 91 ? -3.008 -7.958 7.556 1.00 82.62 91 GLN A CA 1
ATOM 712 C C . GLN A 1 91 ? -4.144 -7.333 6.736 1.00 82.62 91 GLN A C 1
ATOM 714 O O . GLN A 1 91 ? -4.281 -7.632 5.549 1.00 82.62 91 GLN A O 1
ATOM 719 N N . ARG A 1 92 ? -4.946 -6.444 7.332 1.00 82.56 92 ARG A N 1
ATOM 720 C CA . ARG A 1 92 ? -5.981 -5.709 6.590 1.00 82.56 92 ARG A CA 1
ATOM 721 C C . ARG A 1 92 ? -5.378 -4.740 5.570 1.00 82.56 92 ARG A C 1
ATOM 723 O O . ARG A 1 92 ? -5.852 -4.701 4.440 1.00 82.56 92 ARG A O 1
ATOM 730 N N . LEU A 1 93 ? -4.304 -4.031 5.923 1.00 84.50 93 LEU A N 1
ATOM 731 C CA . LEU A 1 93 ? -3.561 -3.166 4.999 1.00 84.50 93 LEU A CA 1
ATOM 732 C C . LEU A 1 93 ? -3.023 -3.954 3.802 1.00 84.50 93 LEU A C 1
ATOM 734 O O . LEU A 1 93 ? -3.175 -3.519 2.669 1.00 84.50 93 LEU A O 1
ATOM 738 N N . TYR A 1 94 ? -2.453 -5.137 4.032 1.00 84.12 94 TYR A N 1
ATOM 739 C CA . TYR A 1 94 ? -1.999 -6.035 2.967 1.00 84.12 94 TYR A CA 1
ATOM 740 C C . TYR A 1 94 ? -3.120 -6.415 1.996 1.00 84.12 94 TYR A C 1
ATOM 742 O O . TYR A 1 94 ? -2.932 -6.322 0.782 1.00 84.12 94 TYR A O 1
ATOM 750 N N . ARG A 1 95 ? -4.309 -6.747 2.517 1.00 83.25 95 ARG A N 1
ATOM 751 C CA . ARG A 1 95 ? -5.492 -7.019 1.685 1.00 83.25 95 ARG A CA 1
ATOM 752 C C . ARG A 1 95 ? -5.922 -5.794 0.875 1.00 83.25 95 ARG A C 1
ATOM 754 O O . ARG A 1 95 ? -6.121 -5.920 -0.326 1.00 83.25 95 ARG A O 1
ATOM 761 N N . LEU A 1 96 ? -6.012 -4.618 1.501 1.00 81.38 96 LEU A N 1
ATOM 762 C CA . LEU A 1 96 ? -6.405 -3.374 0.822 1.00 81.38 96 LEU A CA 1
ATOM 763 C C . LEU A 1 96 ? -5.408 -2.950 -0.264 1.00 81.38 96 LEU A C 1
ATOM 765 O O . LEU A 1 96 ? -5.798 -2.455 -1.316 1.00 81.38 96 LEU A O 1
ATOM 769 N N . LEU A 1 97 ? -4.116 -3.166 -0.025 1.00 79.12 97 LEU A N 1
ATOM 770 C CA . LEU A 1 97 ? -3.045 -2.811 -0.956 1.00 79.12 97 LEU A CA 1
ATOM 771 C C . LEU A 1 97 ? -2.798 -3.884 -2.025 1.00 79.12 97 LEU A C 1
ATOM 773 O O . LEU A 1 97 ? -1.911 -3.711 -2.860 1.00 79.12 97 LEU A O 1
ATOM 777 N N . ASN A 1 98 ? -3.570 -4.976 -2.002 1.00 76.75 98 ASN A N 1
ATOM 778 C CA . ASN A 1 98 ? -3.402 -6.160 -2.843 1.00 76.75 98 ASN A CA 1
ATOM 779 C C . ASN A 1 98 ? -1.959 -6.707 -2.840 1.00 76.75 98 ASN A C 1
ATOM 781 O O . ASN A 1 98 ? -1.444 -7.207 -3.841 1.00 76.75 98 ASN A O 1
ATOM 785 N N . CYS A 1 99 ? -1.288 -6.579 -1.696 1.00 71.06 99 CYS A N 1
ATOM 786 C CA . CYS A 1 99 ? 0.032 -7.131 -1.450 1.00 71.06 99 CYS A CA 1
ATOM 787 C C . CYS A 1 99 ? -0.157 -8.270 -0.465 1.00 71.06 99 CYS A C 1
ATOM 789 O O . CYS A 1 99 ? -0.307 -8.009 0.727 1.00 71.06 99 CYS A O 1
ATOM 791 N N . ALA A 1 100 ? -0.158 -9.516 -0.943 1.00 63.47 100 ALA A N 1
ATOM 792 C CA . ALA A 1 100 ? -0.142 -10.659 -0.041 1.00 63.47 100 ALA A CA 1
ATOM 793 C C . ALA A 1 100 ? 1.016 -10.496 0.968 1.00 63.47 100 ALA A C 1
ATOM 795 O O . ALA A 1 100 ? 2.084 -9.986 0.589 1.00 63.47 100 ALA A O 1
ATOM 796 N N . PRO A 1 101 ? 0.823 -10.870 2.250 1.00 59.28 101 PRO A N 1
ATOM 797 C CA . PRO A 1 101 ? 1.959 -11.023 3.146 1.00 59.28 101 PRO A CA 1
ATOM 798 C C . PRO A 1 101 ? 2.967 -11.937 2.450 1.00 59.28 101 PRO A C 1
ATOM 800 O O . PRO A 1 101 ? 2.564 -12.855 1.741 1.00 59.28 101 PRO A O 1
ATOM 803 N N . GLU A 1 102 ? 4.259 -11.640 2.594 1.00 51.81 102 GLU A N 1
ATOM 804 C CA . GLU A 1 102 ? 5.304 -12.545 2.118 1.00 51.81 102 GLU A CA 1
ATOM 805 C C . GLU A 1 102 ? 5.003 -13.906 2.744 1.00 51.81 102 GLU A C 1
ATOM 807 O O . GLU A 1 102 ? 5.101 -14.038 3.966 1.00 51.81 102 GLU A O 1
ATOM 812 N N . GLU A 1 103 ? 4.507 -14.859 1.948 1.00 46.31 103 GLU A N 1
ATOM 813 C CA . GLU A 1 103 ? 4.425 -16.242 2.388 1.00 46.31 103 GLU A CA 1
ATOM 814 C C . GLU A 1 103 ? 5.861 -16.603 2.736 1.00 46.31 103 GLU A C 1
ATOM 816 O O . GLU A 1 103 ? 6.744 -16.585 1.877 1.00 46.31 103 GLU A O 1
ATOM 821 N N . GLN A 1 104 ? 6.110 -16.767 4.033 1.00 38.12 104 GLN A N 1
ATOM 822 C CA . GLN A 1 104 ? 7.357 -17.313 4.529 1.00 38.12 104 GLN A CA 1
ATOM 823 C C . GLN A 1 104 ? 7.416 -18.740 3.986 1.00 38.12 104 GLN A C 1
ATOM 825 O O . GLN A 1 104 ? 6.796 -19.636 4.553 1.00 38.12 104 GLN A O 1
ATOM 830 N N . ALA A 1 105 ? 8.060 -18.895 2.832 1.00 35.03 105 ALA A N 1
ATOM 831 C CA . ALA A 1 105 ? 8.571 -20.173 2.368 1.00 35.03 105 ALA A CA 1
ATOM 832 C C . ALA A 1 105 ? 9.775 -20.568 3.230 1.00 35.03 105 ALA A C 1
ATOM 834 O O . ALA A 1 105 ? 10.575 -19.661 3.569 1.00 35.03 105 ALA A O 1
#

Solvent-accessible surface area (backbone atoms only — not comparable to full-atom values): 6503 Å² total; per-residue (Å²): 130,86,78,78,76,79,76,52,72,68,55,48,53,49,51,45,54,53,32,46,51,53,45,51,50,48,50,47,50,56,46,50,54,56,50,59,74,45,68,98,72,79,94,67,86,75,82,82,74,84,68,82,76,77,85,74,55,70,66,58,54,51,46,42,50,70,77,35,44,67,62,49,46,49,45,37,52,52,42,39,56,73,76,34,85,51,68,68,61,36,53,50,44,25,61,76,67,72,36,76,73,81,77,86,123

Sequence (105 aa):
MPEALPPSDSDRRAMMSAAIRQVKAAQRQLKEEQSQAAGPAQESLRPQETVVTTDIPAEQIAQWRGQYPETYKRILRATARGLEQNPQTRQRLYRLLNCAPEEQA

Radius of gyration: 15.71 Å; Cα contacts (8 Å, |Δi|>4): 61; chains: 1; bounding box: 39×38×38 Å

Secondary structure (DSSP, 8-state):
-PPPPPPPHHHHHHHHHHHHHHHHHHHHHHHHHHHHHS-S-----------------HHHHHHHHHHSHHHHHHHHHHHHHHH---HHHHHHHHHHTT-------

Organism: NCBI:txid1735162

Mean predicted aligned error: 10.17 Å

pLDDT: mean 72.76, std 15.54, range [35.03, 87.5]